Protein AF-A0A354ZK30-F1 (afdb_monomer_lite)

Foldseek 3Di:
DAPLPQWDADPVRDIDRNDVVSDPLPCPVQVPDPVSPDDRDDPPPPPPPDDDPDDDDDD

Secondary structure (DSSP, 8-state):
--TT--EEE-TTS-EEES-GGG-----HHHHT-TT-------------S----------

pLDDT: mean 82.87, std 15.59, range [49.12, 96.0]

Sequence (59 aa):
MCPKKVLEAAPDGKAVVARPDDCTRCETCEIMCPDFAVRVVAKRAAAPAGRREAVADGR

Radius 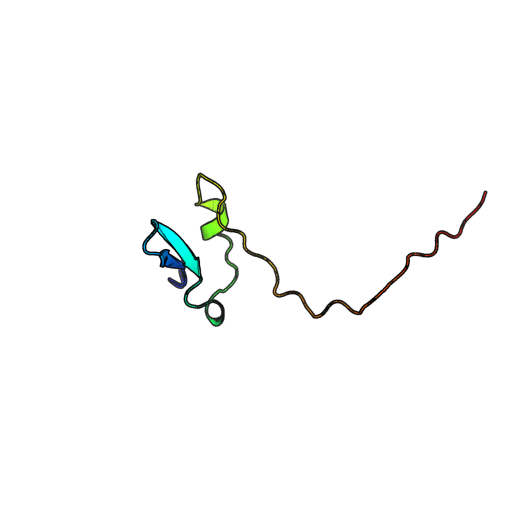of gyration: 18.12 Å; chains: 1; bounding box: 41×28×44 Å

Structure (mmCIF, N/CA/C/O backbone):
data_AF-A0A354ZK30-F1
#
_entry.id   AF-A0A354ZK30-F1
#
loop_
_atom_site.group_PDB
_atom_site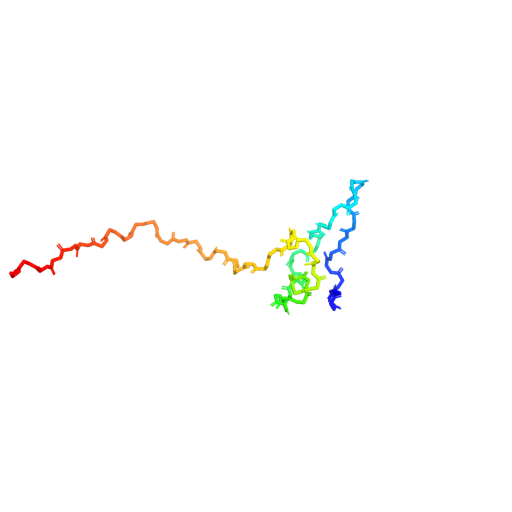.id
_atom_site.type_symbol
_atom_site.label_atom_id
_atom_site.label_alt_id
_atom_site.label_comp_id
_atom_site.label_asym_id
_atom_site.label_entity_id
_atom_site.label_seq_id
_atom_site.pdbx_PDB_ins_code
_atom_site.Cartn_x
_atom_site.Cartn_y
_atom_site.Cartn_z
_atom_site.occupancy
_atom_site.B_iso_or_equiv
_atom_site.auth_seq_id
_atom_site.auth_comp_id
_atom_site.auth_asym_id
_atom_site.auth_atom_id
_atom_site.pdbx_PDB_model_num
ATOM 1 N N . MET A 1 1 ? 9.627 2.409 1.399 1.00 82.06 1 MET A N 1
ATOM 2 C CA . MET A 1 1 ? 9.800 2.631 2.858 1.00 82.06 1 MET A CA 1
ATOM 3 C C . MET A 1 1 ? 8.480 3.125 3.445 1.00 82.06 1 MET A C 1
ATOM 5 O O . MET A 1 1 ? 7.891 4.015 2.851 1.00 82.06 1 MET A O 1
ATOM 9 N N . CYS A 1 2 ? 7.983 2.560 4.553 1.00 93.00 2 CYS A N 1
ATOM 10 C CA . CYS A 1 2 ? 6.720 3.001 5.166 1.00 93.00 2 CYS A CA 1
ATOM 11 C C . CYS A 1 2 ? 6.977 3.881 6.409 1.00 93.00 2 CYS A C 1
ATOM 13 O O . CYS A 1 2 ? 7.563 3.377 7.369 1.00 93.00 2 CYS A O 1
ATOM 15 N N . PRO A 1 3 ? 6.506 5.144 6.455 1.00 93.81 3 PRO A N 1
ATOM 16 C CA . PRO A 1 3 ? 6.737 6.038 7.597 1.00 93.81 3 PRO A CA 1
ATOM 17 C C . PRO A 1 3 ? 6.013 5.584 8.873 1.00 93.81 3 PRO A C 1
ATOM 19 O O . PRO A 1 3 ? 6.511 5.776 9.977 1.00 93.81 3 PRO A O 1
ATOM 22 N N . LYS A 1 4 ? 4.854 4.934 8.725 1.00 95.56 4 LYS A N 1
ATOM 23 C CA . LYS A 1 4 ? 4.063 4.363 9.826 1.00 95.56 4 LYS A CA 1
ATOM 24 C C . LYS A 1 4 ? 4.442 2.918 10.160 1.00 95.56 4 LYS A C 1
ATOM 26 O O . LYS A 1 4 ? 3.843 2.323 11.046 1.00 95.56 4 LYS A O 1
ATOM 31 N N . LYS A 1 5 ? 5.432 2.357 9.452 1.00 95.00 5 LYS A N 1
ATOM 32 C CA . LYS A 1 5 ? 5.917 0.980 9.624 1.00 95.00 5 LYS A CA 1
ATOM 33 C C . LYS A 1 5 ? 4.780 -0.054 9.620 1.00 95.00 5 LYS A C 1
ATOM 35 O O . LYS A 1 5 ? 4.787 -0.959 10.437 1.00 95.00 5 LYS A O 1
ATOM 40 N N . VAL A 1 6 ? 3.786 0.080 8.738 1.00 96.00 6 VAL A N 1
ATOM 41 C CA . VAL A 1 6 ? 2.625 -0.842 8.703 1.00 96.00 6 VAL A CA 1
ATOM 42 C C . VAL A 1 6 ? 2.877 -2.132 7.920 1.00 96.00 6 VAL A C 1
ATOM 44 O O . VAL A 1 6 ? 2.049 -3.039 7.956 1.00 96.00 6 VAL A O 1
ATOM 47 N N . LEU A 1 7 ? 3.990 -2.189 7.184 1.00 94.00 7 LEU A N 1
ATOM 48 C CA . LEU A 1 7 ? 4.394 -3.329 6.367 1.00 94.00 7 LEU A CA 1
ATOM 49 C C . LEU A 1 7 ? 5.348 -4.230 7.143 1.00 94.00 7 LEU A C 1
ATOM 51 O O . LEU A 1 7 ? 6.301 -3.722 7.735 1.00 94.00 7 LEU A O 1
ATOM 55 N N . GLU A 1 8 ? 5.127 -5.537 7.068 1.00 94.25 8 GLU A N 1
ATOM 56 C CA . GLU A 1 8 ? 6.016 -6.571 7.608 1.00 94.25 8 GLU A CA 1
ATOM 57 C C . GLU A 1 8 ? 6.338 -7.615 6.536 1.00 94.25 8 GLU A C 1
ATOM 59 O O . GLU A 1 8 ? 5.647 -7.703 5.522 1.00 94.25 8 GLU A O 1
ATOM 64 N N . ALA A 1 9 ? 7.413 -8.377 6.729 1.00 92.38 9 ALA A N 1
ATOM 65 C CA . ALA A 1 9 ? 7.778 -9.463 5.826 1.00 92.38 9 ALA A CA 1
ATOM 66 C C . ALA A 1 9 ? 7.080 -10.754 6.267 1.00 92.38 9 ALA A C 1
ATOM 68 O O . ALA A 1 9 ? 7.202 -11.173 7.418 1.00 92.38 9 ALA A O 1
ATOM 69 N N . ALA A 1 10 ? 6.355 -11.382 5.348 1.00 90.25 10 ALA A N 1
ATOM 70 C CA . ALA A 1 10 ? 5.820 -12.721 5.534 1.00 90.25 10 ALA A CA 1
ATOM 71 C C . ALA A 1 10 ? 6.937 -13.783 5.423 1.00 90.25 10 ALA A C 1
ATOM 73 O O . ALA A 1 10 ? 8.025 -13.478 4.922 1.00 90.25 10 ALA A O 1
ATOM 74 N N . PRO A 1 11 ? 6.697 -15.036 5.858 1.00 94.00 11 PRO A N 1
ATOM 75 C CA . PRO A 1 11 ? 7.695 -16.111 5.797 1.00 94.00 11 PRO A CA 1
ATOM 76 C C . PRO A 1 11 ? 8.217 -16.409 4.385 1.00 94.00 11 PRO A C 1
ATOM 78 O O . PRO A 1 11 ? 9.340 -16.874 4.221 1.00 94.00 11 PRO A O 1
ATOM 81 N N . ASP A 1 12 ? 7.415 -16.121 3.363 1.00 91.81 12 ASP A N 1
ATOM 82 C CA . ASP A 1 12 ? 7.755 -16.242 1.945 1.00 91.81 12 ASP A CA 1
ATOM 83 C C . ASP A 1 12 ? 8.480 -15.002 1.381 1.00 91.81 12 ASP A C 1
ATOM 85 O O . ASP A 1 12 ? 8.726 -14.909 0.179 1.00 91.81 12 ASP A O 1
ATOM 89 N N . GLY A 1 13 ? 8.822 -14.035 2.238 1.00 88.56 13 GLY A N 1
ATOM 90 C CA . GLY A 1 13 ? 9.546 -12.813 1.885 1.00 88.56 13 GLY A C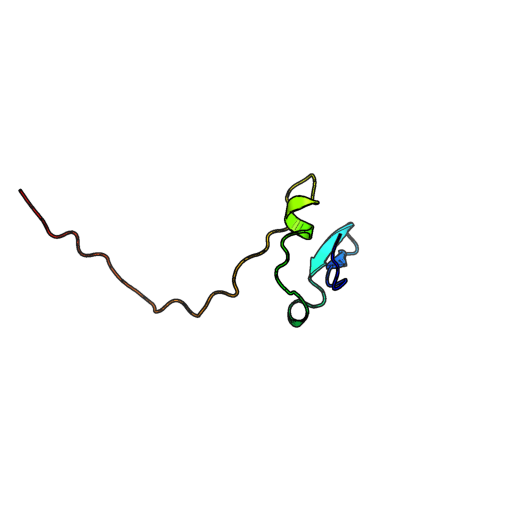A 1
ATOM 91 C C . GLY A 1 13 ? 8.678 -11.706 1.281 1.00 88.56 13 GLY A C 1
ATOM 92 O O . GLY A 1 13 ? 9.188 -10.620 1.004 1.00 88.56 13 GLY A O 1
ATOM 93 N N . LYS A 1 14 ? 7.372 -11.933 1.091 1.00 88.94 14 LYS A N 1
ATOM 94 C CA . LYS A 1 14 ? 6.448 -10.909 0.582 1.00 88.94 14 LYS A CA 1
ATOM 95 C C . LYS A 1 14 ? 6.114 -9.869 1.648 1.00 88.94 14 LYS A C 1
ATOM 97 O O . LYS A 1 14 ? 5.946 -10.188 2.822 1.00 88.94 14 LYS A O 1
ATOM 102 N N . ALA A 1 15 ? 5.953 -8.619 1.219 1.00 90.38 15 ALA A N 1
ATOM 103 C CA . ALA A 1 15 ? 5.465 -7.552 2.083 1.00 90.38 15 ALA A CA 1
ATOM 104 C C . ALA A 1 15 ? 3.961 -7.721 2.352 1.00 90.38 15 ALA A C 1
ATOM 106 O O . ALA A 1 15 ? 3.158 -7.785 1.421 1.00 90.38 15 ALA A O 1
ATOM 107 N N . VAL A 1 16 ? 3.576 -7.743 3.626 1.00 93.06 16 VAL A N 1
ATOM 108 C CA . VAL A 1 16 ? 2.182 -7.808 4.079 1.00 93.06 16 VAL A CA 1
ATOM 109 C C . VAL A 1 16 ? 1.824 -6.580 4.906 1.00 93.06 16 VAL A C 1
ATOM 111 O O . VAL A 1 16 ? 2.644 -6.046 5.652 1.00 93.06 16 VAL A O 1
ATOM 114 N N . VAL A 1 17 ? 0.581 -6.115 4.782 1.00 93.44 17 VAL A N 1
ATOM 115 C CA . VAL A 1 17 ? 0.057 -4.993 5.572 1.00 93.44 17 VAL A CA 1
ATOM 116 C C . VAL A 1 17 ? -0.446 -5.532 6.914 1.00 93.44 17 VAL A C 1
ATOM 118 O O . VAL A 1 17 ? -1.591 -5.963 7.017 1.00 93.44 17 VAL A O 1
ATOM 121 N N . ALA A 1 18 ? 0.404 -5.515 7.942 1.00 94.81 18 ALA A N 1
ATOM 122 C CA . ALA A 1 18 ? 0.071 -6.039 9.272 1.00 94.81 18 ALA A CA 1
ATOM 123 C C . ALA A 1 18 ? -0.841 -5.098 10.081 1.00 94.81 18 ALA A C 1
ATOM 125 O O . ALA A 1 18 ? -1.605 -5.546 10.931 1.00 94.81 18 ALA A O 1
ATOM 126 N N . ARG A 1 19 ? -0.757 -3.784 9.824 1.00 93.19 19 ARG A N 1
ATOM 127 C CA . ARG A 1 19 ? -1.501 -2.738 10.552 1.00 93.19 19 ARG A CA 1
ATOM 128 C C . ARG A 1 19 ? -2.231 -1.796 9.585 1.00 93.19 19 ARG A C 1
ATOM 130 O O . ARG A 1 19 ? -1.799 -0.660 9.382 1.00 93.19 19 ARG A O 1
ATOM 137 N N . PRO A 1 20 ? -3.314 -2.249 8.930 1.00 91.12 20 PRO A N 1
ATOM 138 C CA . PRO A 1 20 ? -3.991 -1.463 7.898 1.00 91.12 20 PRO A CA 1
ATOM 139 C C . PRO A 1 20 ? -4.651 -0.183 8.427 1.00 91.12 20 PRO A C 1
ATOM 141 O O . PRO A 1 20 ? -4.790 0.774 7.666 1.00 91.12 20 PRO A O 1
ATOM 144 N N . ASP A 1 21 ? -5.037 -0.130 9.702 1.00 91.94 21 ASP A N 1
ATOM 145 C CA . ASP A 1 21 ? -5.688 1.049 10.287 1.00 91.94 21 ASP A CA 1
ATOM 146 C C . ASP A 1 21 ? -4.723 2.207 10.569 1.00 91.94 21 ASP A C 1
ATOM 148 O O . ASP A 1 21 ? -5.133 3.365 10.530 1.00 91.94 21 ASP A O 1
ATOM 152 N N . ASP A 1 22 ? -3.427 1.921 10.711 1.00 94.62 22 ASP A N 1
ATOM 153 C CA . ASP A 1 22 ? -2.375 2.939 10.821 1.00 94.62 22 ASP A CA 1
ATOM 154 C C . ASP A 1 22 ? -1.923 3.479 9.451 1.00 94.62 22 ASP A C 1
ATOM 156 O O . ASP A 1 22 ? -1.121 4.418 9.364 1.00 94.62 22 ASP A O 1
ATOM 160 N N . CYS A 1 23 ? -2.397 2.878 8.354 1.00 93.81 23 CYS A N 1
ATOM 161 C CA . CYS A 1 23 ? -2.010 3.268 7.007 1.00 93.81 23 CYS A CA 1
ATOM 162 C C . CYS A 1 23 ? -2.630 4.621 6.633 1.00 93.81 23 CYS A C 1
ATOM 164 O O . CYS A 1 23 ? -3.833 4.744 6.402 1.00 93.81 23 CYS A O 1
ATOM 166 N N . THR A 1 24 ? -1.781 5.634 6.465 1.00 93.50 24 THR A N 1
ATOM 167 C CA . THR A 1 24 ? -2.184 6.979 6.025 1.00 93.50 24 THR A CA 1
ATOM 168 C C . THR A 1 24 ? -2.283 7.120 4.507 1.00 93.50 24 THR A C 1
ATOM 170 O O . THR A 1 24 ? -2.471 8.229 4.021 1.00 93.50 24 THR A O 1
ATOM 173 N N . ARG A 1 25 ? -2.138 6.018 3.755 1.00 93.88 25 ARG A N 1
ATOM 174 C CA . ARG A 1 25 ? -2.197 5.993 2.281 1.00 93.88 25 ARG A CA 1
ATOM 175 C C . ARG A 1 25 ? -1.196 6.957 1.631 1.00 93.88 25 ARG A C 1
ATOM 177 O O . ARG A 1 25 ? -1.533 7.662 0.699 1.00 93.88 25 ARG A O 1
ATOM 184 N N . CYS A 1 26 ? 0.042 6.982 2.130 1.00 94.94 26 CYS A N 1
ATOM 185 C CA . CYS A 1 26 ? 1.094 7.877 1.635 1.00 94.94 26 CYS A CA 1
ATOM 186 C C . CYS A 1 26 ? 1.752 7.431 0.317 1.00 94.94 26 CYS A C 1
ATOM 188 O O . CYS A 1 26 ? 2.703 8.072 -0.116 1.00 94.94 26 CYS A O 1
ATOM 190 N N . GLU A 1 27 ? 1.337 6.289 -0.245 1.00 94.19 27 GLU A N 1
ATOM 191 C CA . GLU A 1 27 ? 1.772 5.745 -1.550 1.00 94.19 27 GLU A CA 1
ATOM 192 C C . GLU A 1 27 ? 3.272 5.409 -1.679 1.00 94.19 27 GLU A C 1
ATOM 194 O O . GLU A 1 27 ? 3.696 4.748 -2.622 1.00 94.19 27 GLU A O 1
ATOM 199 N N . THR A 1 28 ? 4.093 5.731 -0.681 1.00 95.00 28 THR A N 1
ATOM 200 C CA . THR A 1 28 ? 5.543 5.489 -0.695 1.00 95.00 28 THR A CA 1
ATOM 201 C C . THR A 1 28 ? 5.909 4.014 -0.851 1.00 95.00 28 THR A C 1
ATOM 203 O O . THR A 1 28 ? 6.962 3.690 -1.387 1.00 95.00 28 THR A O 1
ATOM 206 N N . CYS A 1 29 ? 5.085 3.094 -0.348 1.00 94.38 29 CYS A N 1
ATOM 207 C CA . CYS A 1 29 ? 5.327 1.664 -0.523 1.00 94.38 29 CYS A CA 1
ATOM 208 C C . CYS A 1 29 ? 5.066 1.181 -1.948 1.00 94.38 29 CYS A C 1
ATOM 210 O O . CYS A 1 29 ? 5.753 0.269 -2.380 1.00 94.38 29 CYS A O 1
ATOM 212 N N . GLU A 1 30 ? 4.126 1.800 -2.659 1.00 94.25 30 GLU A N 1
ATOM 213 C CA . GLU A 1 30 ? 3.819 1.489 -4.056 1.00 94.25 30 GLU A CA 1
ATOM 214 C C . GLU A 1 30 ? 4.927 2.022 -4.973 1.00 94.25 30 GLU A C 1
ATOM 216 O O . GLU A 1 30 ? 5.481 1.271 -5.766 1.00 94.25 30 GLU A O 1
ATOM 221 N N . ILE A 1 31 ? 5.342 3.278 -4.771 1.00 94.56 31 ILE A N 1
ATOM 222 C CA . ILE A 1 31 ? 6.403 3.927 -5.562 1.00 94.56 31 ILE A CA 1
ATOM 223 C C . ILE A 1 31 ? 7.760 3.228 -5.388 1.00 94.56 31 ILE A C 1
ATOM 225 O O . ILE A 1 31 ? 8.540 3.128 -6.329 1.00 94.56 31 ILE A O 1
ATOM 229 N N . MET A 1 32 ? 8.066 2.763 -4.173 1.00 92.88 32 MET A N 1
ATOM 230 C CA . MET A 1 32 ? 9.369 2.163 -3.860 1.00 92.88 32 MET A CA 1
ATOM 231 C C . MET A 1 32 ? 9.452 0.665 -4.180 1.00 92.88 32 MET A C 1
ATOM 233 O O . MET A 1 32 ? 10.527 0.091 -4.013 1.00 92.88 32 MET A O 1
ATOM 237 N N . CYS A 1 33 ? 8.352 0.011 -4.561 1.00 91.81 33 CYS A N 1
ATOM 238 C CA . CYS A 1 33 ? 8.354 -1.419 -4.864 1.00 91.81 33 CYS A CA 1
ATOM 239 C C . CYS A 1 33 ? 8.847 -1.631 -6.307 1.00 91.81 33 CYS A C 1
ATOM 241 O O . CYS A 1 33 ? 8.138 -1.237 -7.231 1.00 91.81 33 CYS A O 1
ATOM 243 N N . PRO A 1 34 ? 10.018 -2.252 -6.538 1.00 91.25 34 PRO A N 1
ATOM 244 C CA . PRO A 1 34 ? 10.581 -2.387 -7.888 1.00 91.25 34 PRO A CA 1
ATOM 245 C C . PRO A 1 34 ? 9.759 -3.323 -8.786 1.00 91.25 34 PRO A C 1
ATOM 247 O O . PRO A 1 34 ? 9.744 -3.179 -10.004 1.00 91.25 34 PRO A O 1
ATOM 250 N N . ASP A 1 35 ? 9.070 -4.277 -8.170 1.00 93.06 35 ASP A N 1
ATOM 251 C CA . ASP A 1 35 ? 8.193 -5.269 -8.795 1.00 93.06 35 ASP A CA 1
ATOM 252 C C . ASP A 1 35 ? 6.701 -4.881 -8.758 1.00 93.06 35 ASP A C 1
ATOM 254 O O . ASP A 1 35 ? 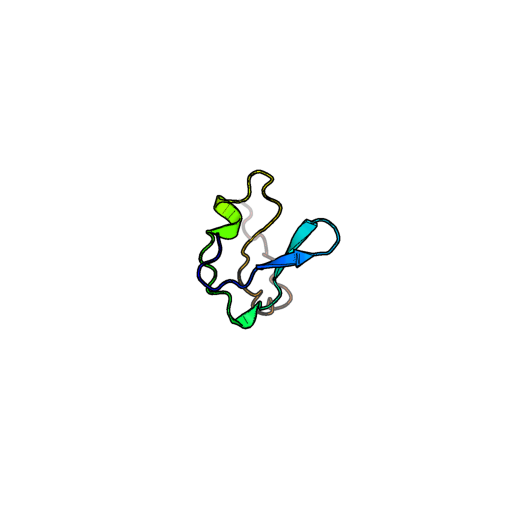5.857 -5.649 -9.217 1.00 93.06 35 ASP A O 1
ATOM 258 N N . PHE A 1 36 ? 6.364 -3.697 -8.231 1.00 90.12 36 PHE A N 1
ATOM 259 C CA . PHE A 1 36 ? 4.986 -3.199 -8.117 1.00 90.12 36 PHE A CA 1
ATOM 260 C C . PHE A 1 36 ? 4.001 -4.167 -7.422 1.00 90.12 36 PHE A C 1
ATOM 262 O O . PHE A 1 36 ? 2.796 -4.123 -7.677 1.00 90.12 36 PHE A O 1
ATOM 269 N N . ALA A 1 37 ? 4.471 -5.029 -6.510 1.00 91.81 37 ALA A N 1
ATOM 270 C CA . ALA A 1 37 ? 3.620 -6.005 -5.822 1.00 91.81 37 ALA A CA 1
ATOM 271 C C . ALA A 1 37 ? 2.637 -5.406 -4.795 1.00 91.81 37 ALA A C 1
ATOM 273 O O . ALA A 1 37 ? 1.759 -6.116 -4.300 1.00 91.81 37 ALA A O 1
ATOM 274 N N . VAL A 1 38 ? 2.764 -4.122 -4.447 1.00 91.31 38 VAL A N 1
ATOM 275 C CA . VAL A 1 38 ? 1.930 -3.450 -3.437 1.00 91.31 38 VAL A CA 1
ATOM 276 C C . VAL A 1 38 ? 1.150 -2.310 -4.076 1.00 91.31 38 VAL A C 1
ATOM 278 O O . VAL A 1 38 ? 1.732 -1.497 -4.788 1.00 91.31 38 VAL A O 1
ATOM 281 N N . ARG A 1 39 ? -0.150 -2.210 -3.754 1.00 93.19 39 ARG A N 1
ATOM 282 C CA . ARG A 1 39 ? -1.019 -1.117 -4.202 1.00 93.19 39 ARG A CA 1
ATOM 283 C C . ARG A 1 39 ? -1.787 -0.463 -3.056 1.00 93.19 39 ARG A C 1
ATOM 285 O O . ARG A 1 39 ? -2.378 -1.158 -2.227 1.00 93.19 39 ARG A O 1
ATOM 292 N N . VAL A 1 40 ? -1.827 0.865 -3.026 1.00 93.19 40 VAL A N 1
ATOM 293 C CA . VAL A 1 40 ? -2.646 1.652 -2.100 1.00 93.19 40 VAL A CA 1
ATOM 294 C C . VAL A 1 40 ? -3.977 1.969 -2.775 1.00 93.19 40 VAL A C 1
ATOM 296 O O . VAL A 1 40 ? -4.048 2.705 -3.751 1.00 93.19 40 VAL A O 1
ATOM 299 N N . VAL A 1 41 ? -5.064 1.410 -2.245 1.00 90.25 41 VAL A N 1
ATOM 300 C CA . VAL A 1 41 ? -6.425 1.673 -2.732 1.00 90.25 41 VAL A CA 1
ATOM 301 C C . VAL A 1 41 ? -7.226 2.446 -1.691 1.00 90.25 41 VAL A C 1
ATOM 303 O O . VAL A 1 41 ? -7.037 2.280 -0.481 1.00 90.25 41 VAL A O 1
ATOM 306 N N . ALA A 1 42 ? -8.157 3.287 -2.143 1.00 82.06 42 ALA A N 1
ATOM 307 C CA . ALA A 1 42 ? -9.159 3.844 -1.245 1.00 82.06 42 ALA A CA 1
ATOM 308 C C . ALA A 1 42 ? -9.941 2.687 -0.603 1.00 82.06 42 ALA A C 1
ATOM 310 O O . ALA A 1 42 ? -10.326 1.741 -1.297 1.00 82.06 42 ALA A O 1
ATOM 311 N N . LYS A 1 43 ? -10.197 2.760 0.716 1.00 72.31 43 LYS A N 1
ATOM 312 C CA . LYS A 1 43 ? -11.169 1.856 1.349 1.00 72.31 43 LYS A CA 1
ATOM 313 C C . LYS A 1 43 ? -12.451 2.006 0.533 1.00 72.31 43 LYS A C 1
ATOM 315 O O . LYS A 1 43 ? -12.961 3.120 0.421 1.00 72.31 43 LYS A O 1
ATOM 320 N N . ARG A 1 44 ? -12.904 0.922 -0.103 1.00 59.34 44 ARG A N 1
ATOM 321 C CA . ARG A 1 44 ? -14.105 0.944 -0.936 1.00 59.34 44 ARG A CA 1
ATOM 322 C C . ARG A 1 44 ? -15.239 1.401 -0.027 1.00 59.34 44 ARG A C 1
ATOM 324 O O . ARG A 1 44 ? -15.676 0.640 0.831 1.00 59.34 44 ARG A O 1
ATOM 331 N N . ALA A 1 45 ? -15.673 2.652 -0.174 1.00 57.53 45 ALA A N 1
ATOM 332 C CA . ALA A 1 45 ? -16.978 3.040 0.326 1.00 57.53 45 ALA A CA 1
ATOM 333 C C . ALA A 1 45 ? -17.941 2.035 -0.300 1.00 57.53 45 ALA A C 1
ATOM 335 O O . ALA A 1 45 ? -17.830 1.779 -1.504 1.00 57.53 45 ALA A O 1
ATOM 336 N N . ALA A 1 46 ? -18.765 1.381 0.520 1.00 51.12 46 ALA A N 1
ATOM 337 C CA . ALA A 1 46 ? -19.733 0.402 0.053 1.00 51.12 46 ALA A CA 1
ATOM 338 C C . ALA A 1 46 ? -20.429 0.984 -1.182 1.00 51.12 46 ALA A C 1
ATOM 340 O O . ALA A 1 46 ? -21.138 1.983 -1.085 1.00 51.12 46 ALA A O 1
ATOM 341 N N . ALA A 1 47 ? -20.109 0.443 -2.361 1.00 49.12 47 ALA A N 1
ATOM 342 C CA . ALA A 1 47 ? -20.657 0.967 -3.596 1.00 49.12 47 ALA A CA 1
ATOM 343 C C . ALA A 1 47 ? -22.178 0.821 -3.489 1.00 49.12 47 ALA A C 1
ATOM 345 O O . ALA A 1 47 ? -22.625 -0.290 -3.179 1.00 49.12 47 ALA A O 1
ATOM 346 N N . PRO A 1 48 ? -22.978 1.879 -3.715 1.00 50.75 48 PRO A N 1
ATOM 347 C CA . PRO 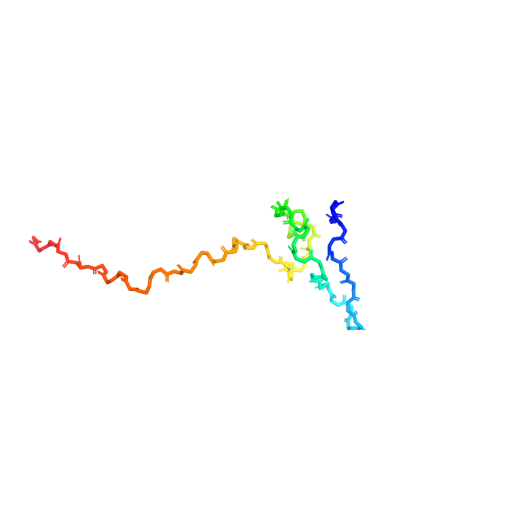A 1 48 ? -24.405 1.680 -3.863 1.00 50.75 48 PRO A CA 1
ATOM 348 C C . PRO A 1 48 ? -24.587 0.718 -5.038 1.00 50.75 48 PRO A C 1
ATOM 350 O O . PRO A 1 48 ? -24.071 0.942 -6.135 1.00 50.75 48 PRO A O 1
ATOM 353 N N . ALA A 1 49 ? -25.228 -0.414 -4.764 1.00 57.41 49 ALA A N 1
ATOM 354 C CA . ALA A 1 49 ? -25.510 -1.424 -5.760 1.00 57.41 49 ALA A CA 1
ATOM 355 C C . ALA A 1 49 ? -26.326 -0.788 -6.895 1.00 57.41 49 ALA A C 1
ATOM 357 O O . ALA A 1 49 ? -27.469 -0.396 -6.698 1.00 57.41 49 ALA A O 1
ATOM 358 N N . GLY A 1 50 ? -25.718 -0.696 -8.077 1.00 59.84 50 GLY A N 1
ATOM 359 C CA . GLY A 1 50 ? -26.407 -0.391 -9.323 1.00 59.84 50 GLY A CA 1
ATOM 360 C C . GLY A 1 50 ? -26.676 1.091 -9.579 1.00 59.84 50 GLY A C 1
ATOM 361 O O . GLY A 1 50 ? -27.656 1.665 -9.115 1.00 59.84 50 GLY A O 1
ATOM 362 N N . ARG A 1 51 ? -25.900 1.666 -10.495 1.00 53.97 51 ARG A N 1
ATOM 363 C CA . ARG A 1 51 ? -26.448 2.617 -11.460 1.00 53.97 51 ARG A CA 1
ATOM 364 C C . ARG A 1 51 ? -26.207 2.030 -12.842 1.00 53.97 51 ARG A C 1
ATOM 366 O O . ARG A 1 51 ? -25.081 1.984 -13.313 1.00 53.97 51 ARG A O 1
ATOM 373 N N . ARG A 1 52 ? -27.273 1.513 -13.449 1.00 61.75 52 ARG A N 1
ATOM 374 C CA . ARG A 1 52 ? -27.325 1.264 -14.888 1.00 61.75 52 ARG A CA 1
ATOM 375 C C . ARG A 1 52 ? -27.374 2.637 -15.553 1.00 61.75 52 ARG A C 1
ATOM 377 O O . ARG A 1 52 ? -28.331 3.375 -15.333 1.00 61.75 52 ARG A O 1
ATOM 384 N N . GLU A 1 53 ? -26.337 2.998 -16.293 1.00 51.91 53 GLU A N 1
ATOM 385 C CA . GLU A 1 53 ? -26.353 4.170 -17.164 1.00 51.91 53 GLU A CA 1
ATOM 386 C C . GLU A 1 53 ? -27.309 3.888 -18.326 1.00 51.91 53 GLU A C 1
ATOM 388 O O . GLU A 1 53 ? -27.063 3.038 -19.180 1.00 51.91 53 GLU A O 1
ATOM 393 N N . ALA A 1 54 ? -28.462 4.554 -18.291 1.00 59.81 54 ALA A N 1
ATOM 394 C CA . ALA A 1 54 ? -29.392 4.607 -19.400 1.00 59.81 54 ALA A CA 1
ATOM 395 C C . ALA A 1 54 ? -28.750 5.447 -20.509 1.00 59.81 54 ALA A C 1
ATOM 397 O O . ALA A 1 54 ? -28.607 6.660 -20.373 1.00 59.81 54 ALA A O 1
ATOM 398 N N . VAL A 1 55 ? -28.356 4.792 -21.597 1.00 62.22 55 VAL A N 1
ATOM 399 C CA . VAL A 1 55 ? -28.086 5.458 -22.871 1.00 62.22 55 VAL A CA 1
ATOM 400 C C . VAL A 1 55 ? -29.408 6.022 -23.381 1.00 62.22 55 VAL A C 1
ATOM 402 O O . VAL A 1 55 ? -30.285 5.280 -23.816 1.00 62.22 55 VAL A O 1
ATOM 405 N N . ALA A 1 56 ? -29.552 7.337 -23.287 1.00 66.00 56 ALA A N 1
ATOM 406 C CA . ALA A 1 56 ? -30.569 8.101 -23.984 1.00 66.00 56 ALA A CA 1
ATOM 40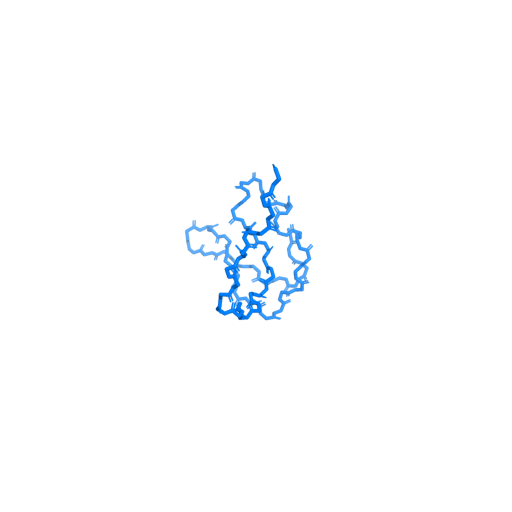7 C C . ALA A 1 56 ? -29.852 9.225 -24.731 1.00 66.00 56 ALA A C 1
ATOM 409 O O . ALA A 1 56 ? -29.441 10.196 -24.108 1.00 66.00 56 ALA A O 1
ATOM 410 N N . ASP A 1 57 ? -29.637 9.041 -26.031 1.00 59.88 57 ASP A N 1
ATOM 411 C CA . ASP A 1 57 ? -30.086 9.998 -27.048 1.00 59.88 57 ASP A CA 1
ATOM 412 C C . ASP A 1 57 ? -29.809 9.409 -28.434 1.00 59.88 57 ASP A C 1
ATOM 414 O O . ASP A 1 57 ? -28.663 9.214 -28.839 1.00 59.88 57 ASP A O 1
ATOM 418 N N . GLY A 1 58 ? -30.890 9.055 -29.125 1.00 65.50 58 GLY A N 1
ATOM 419 C CA . GLY A 1 58 ? -30.858 8.771 -30.547 1.00 65.50 58 GLY A CA 1
ATOM 420 C C . GLY A 1 58 ? -30.969 10.083 -31.312 1.00 65.50 58 GLY A C 1
ATOM 421 O O . GLY A 1 58 ? -31.964 10.792 -31.166 1.00 65.50 58 GLY A O 1
ATOM 422 N N . ARG A 1 59 ? -29.982 10.352 -32.165 1.00 69.19 59 ARG A N 1
ATOM 423 C CA . ARG A 1 59 ? -30.083 11.285 -33.283 1.00 69.19 59 ARG A CA 1
ATOM 424 C C . ARG A 1 59 ? -29.416 10.690 -34.514 1.00 69.19 59 ARG A C 1
ATOM 426 O O . ARG A 1 59 ? -28.307 10.136 -34.363 1.00 69.19 59 ARG A O 1
#